Protein AF-A0A1X2GDF9-F1 (afdb_monomer_lite)

Radius of gyration: 19.31 Å; chains: 1; bounding box: 38×51×53 Å

Sequence (135 aa):
MDTLLQEKNLVSAFEKLSPETIRIARLDSMKPFQRLPNTCLELSVEQCQPTIDFPKRPAWSYDITKEQLELQEKRAFDQWKVSLYETYGHSGQLSWFEQNLEVWRQLWRVLEMSDILLLVMDIRKGRKKCYRMIP

Structure (mmCIF, N/CA/C/O backbone):
data_AF-A0A1X2GDF9-F1
#
_entry.id   AF-A0A1X2GDF9-F1
#
loop_
_atom_site.group_PDB
_atom_site.id
_atom_site.type_symbol
_atom_site.label_atom_id
_atom_site.label_alt_id
_atom_site.label_comp_id
_atom_site.label_asym_id
_atom_site.label_entity_id
_atom_site.label_seq_id
_atom_site.pdbx_PDB_ins_code
_atom_site.Cartn_x
_atom_site.Cartn_y
_atom_site.Cartn_z
_atom_site.occupancy
_atom_site.B_iso_or_equiv
_atom_site.auth_seq_id
_atom_site.auth_comp_id
_atom_site.auth_asym_id
_atom_site.auth_atom_id
_atom_site.pdbx_PDB_model_num
ATOM 1 N N . MET A 1 1 ? 5.974 28.255 15.116 1.00 35.16 1 MET A N 1
ATOM 2 C CA . MET A 1 1 ? 4.507 28.162 15.259 1.00 35.16 1 MET A CA 1
ATOM 3 C C . MET A 1 1 ? 3.911 28.264 13.862 1.00 35.16 1 MET A C 1
ATOM 5 O O . MET A 1 1 ? 3.317 29.272 13.545 1.00 35.16 1 MET A O 1
ATOM 9 N N . ASP A 1 2 ? 4.159 27.261 13.018 1.00 36.12 2 ASP A N 1
ATOM 10 C CA . ASP A 1 2 ? 3.585 27.146 11.667 1.00 36.12 2 ASP A CA 1
ATOM 11 C C . ASP A 1 2 ? 3.586 25.659 11.293 1.00 36.12 2 ASP A C 1
ATOM 13 O O . ASP A 1 2 ? 4.343 25.164 10.467 1.00 36.12 2 ASP A O 1
ATOM 17 N N . THR A 1 3 ? 2.771 24.906 12.021 1.00 45.72 3 THR A N 1
ATOM 18 C CA . THR A 1 3 ? 2.263 23.595 11.598 1.00 45.72 3 THR A CA 1
ATOM 19 C C . THR A 1 3 ? 0.765 23.767 11.386 1.00 45.72 3 THR A C 1
ATOM 21 O O . THR A 1 3 ? -0.058 23.119 12.027 1.00 45.72 3 THR A O 1
ATOM 24 N N . LEU A 1 4 ? 0.408 24.751 10.560 1.00 44.38 4 LEU A N 1
ATOM 25 C CA . LEU A 1 4 ? -0.951 24.953 10.090 1.00 44.38 4 LEU A CA 1
ATOM 26 C C . LEU A 1 4 ? -1.229 23.875 9.050 1.00 44.38 4 LEU A C 1
ATOM 28 O O . LEU A 1 4 ? -0.601 23.864 7.998 1.00 44.38 4 LEU A O 1
ATOM 32 N N . LEU A 1 5 ? -2.129 22.960 9.418 1.00 49.50 5 LEU A N 1
ATOM 33 C CA . LEU A 1 5 ? -2.910 22.102 8.532 1.00 49.50 5 LEU A CA 1
ATOM 34 C C . LEU A 1 5 ? -2.106 21.598 7.332 1.00 49.50 5 LEU A C 1
ATOM 36 O O . LEU A 1 5 ? -2.185 22.157 6.242 1.00 49.50 5 LEU A O 1
ATOM 40 N N . GLN A 1 6 ? -1.369 20.502 7.521 1.00 49.88 6 GLN A N 1
ATOM 41 C CA . GLN A 1 6 ? -1.026 19.658 6.385 1.00 49.88 6 GLN A CA 1
ATOM 42 C C . GLN A 1 6 ? -2.362 19.258 5.757 1.00 49.88 6 GLN A C 1
ATOM 44 O O . GLN A 1 6 ? -3.068 18.403 6.294 1.00 49.88 6 GLN A O 1
ATOM 49 N N . GLU A 1 7 ? -2.767 19.987 4.713 1.00 55.34 7 GLU A N 1
ATOM 50 C CA . GLU A 1 7 ? -3.973 19.697 3.960 1.00 55.34 7 GLU A CA 1
ATOM 51 C C . GLU A 1 7 ? -3.932 18.205 3.669 1.00 55.34 7 GLU A C 1
ATOM 53 O O . GLU A 1 7 ? -2.920 17.685 3.181 1.00 55.34 7 GLU A O 1
ATOM 58 N N . LYS A 1 8 ? -5.002 17.505 4.053 1.00 62.16 8 LYS A N 1
ATOM 59 C CA . LYS A 1 8 ? -5.174 16.067 3.838 1.00 62.16 8 LYS A CA 1
ATOM 60 C C . LYS A 1 8 ? -5.421 15.821 2.350 1.00 62.16 8 LYS A C 1
ATOM 62 O O . LYS A 1 8 ? -6.477 15.354 1.938 1.00 62.16 8 LYS A O 1
ATOM 67 N N . ASN A 1 9 ? -4.452 16.218 1.541 1.00 68.19 9 ASN A N 1
ATOM 68 C CA . ASN A 1 9 ? -4.476 16.132 0.105 1.00 68.19 9 ASN A CA 1
ATOM 69 C C . ASN A 1 9 ? -4.234 14.669 -0.250 1.00 68.19 9 ASN A C 1
ATOM 71 O O . ASN A 1 9 ? -3.193 14.087 0.069 1.00 68.19 9 ASN A O 1
ATOM 75 N N . LEU A 1 10 ? -5.229 14.069 -0.903 1.00 79.00 10 LEU A N 1
ATOM 76 C CA . LEU A 1 10 ? -5.191 12.706 -1.433 1.00 79.00 10 LEU A CA 1
ATOM 77 C C . LEU A 1 10 ? -4.342 12.665 -2.709 1.00 79.00 10 LEU A C 1
ATOM 79 O O . LEU A 1 10 ? -4.790 12.254 -3.775 1.00 79.00 10 LEU A O 1
ATOM 83 N N . VAL A 1 11 ? -3.118 13.169 -2.603 1.00 86.50 11 VAL A N 1
ATOM 84 C CA . VAL A 1 11 ? -2.137 13.166 -3.678 1.00 86.50 11 VAL A CA 1
ATOM 85 C C . VAL A 1 11 ? -1.248 11.959 -3.469 1.00 86.50 11 VAL A C 1
ATOM 87 O O . VAL A 1 11 ? -0.658 11.792 -2.397 1.00 86.50 11 VAL A O 1
ATOM 90 N N . SER A 1 12 ? -1.161 11.124 -4.498 1.00 84.75 12 SER A N 1
ATOM 91 C CA . SER A 1 12 ? -0.262 9.984 -4.481 1.00 84.75 12 SER A CA 1
ATOM 92 C C . SER A 1 12 ? 1.196 10.416 -4.424 1.00 84.75 12 SER A C 1
ATOM 94 O O . SER A 1 12 ? 1.636 11.292 -5.174 1.00 84.75 12 SER A O 1
ATOM 96 N N . ALA A 1 13 ? 1.952 9.764 -3.552 1.00 86.81 13 ALA A N 1
ATOM 97 C CA . ALA A 1 13 ? 3.355 10.016 -3.294 1.00 86.81 13 ALA A CA 1
ATOM 98 C C . ALA A 1 13 ? 4.132 8.700 -3.401 1.00 86.81 13 ALA A C 1
ATOM 100 O O . ALA A 1 13 ? 4.123 7.866 -2.501 1.00 86.81 13 ALA A O 1
ATOM 101 N N . PHE A 1 14 ? 4.854 8.534 -4.507 1.00 87.00 14 PHE A N 1
ATOM 102 C CA . PHE A 1 14 ? 5.749 7.399 -4.726 1.00 87.00 14 PHE A CA 1
ATOM 103 C C . PHE A 1 14 ? 7.205 7.854 -4.695 1.00 87.00 14 PHE A C 1
ATOM 105 O O . PHE A 1 14 ? 7.534 8.959 -5.141 1.00 87.00 14 PHE A O 1
ATOM 112 N N . GLU A 1 15 ? 8.093 6.980 -4.224 1.00 85.00 15 GLU A N 1
ATOM 113 C CA . GLU A 1 15 ? 9.531 7.215 -4.320 1.00 85.00 15 GLU A CA 1
ATOM 114 C C . GLU A 1 15 ? 9.947 7.241 -5.797 1.00 85.00 15 GLU A C 1
ATOM 116 O O . GLU A 1 15 ? 9.652 6.321 -6.568 1.00 85.00 15 GLU A O 1
ATOM 121 N N . LYS A 1 16 ? 10.604 8.326 -6.220 1.00 84.69 16 LYS A N 1
ATOM 122 C CA . LYS A 1 16 ? 11.024 8.494 -7.613 1.00 84.69 16 LYS A CA 1
ATOM 123 C C . LYS A 1 16 ? 12.277 7.670 -7.877 1.00 84.69 16 LYS A C 1
ATOM 125 O O . LYS A 1 16 ? 13.287 7.833 -7.201 1.00 84.69 16 LYS A O 1
ATOM 130 N N . LEU A 1 17 ? 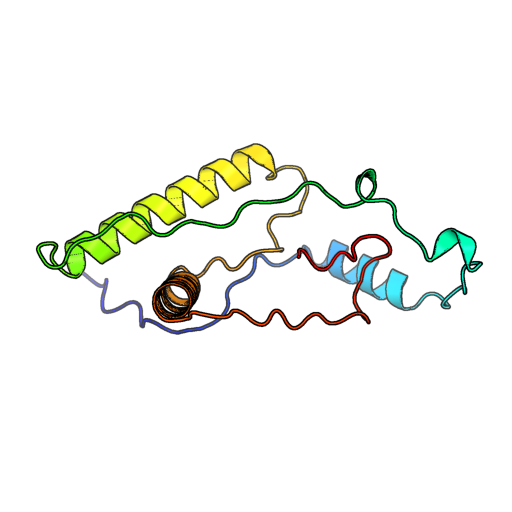12.228 6.844 -8.919 1.00 83.88 17 LEU A N 1
ATOM 131 C CA . LEU A 1 17 ? 13.415 6.164 -9.431 1.00 83.88 17 LEU A CA 1
ATOM 132 C C . LEU A 1 17 ? 14.459 7.180 -9.910 1.00 83.88 17 LEU A C 1
ATOM 134 O O . LEU A 1 17 ? 14.116 8.274 -10.370 1.00 83.88 17 LEU A O 1
ATOM 138 N N . SER A 1 18 ? 15.735 6.789 -9.856 1.00 88.25 18 SER A N 1
ATOM 139 C CA . SER A 1 18 ? 16.817 7.640 -10.350 1.00 88.25 18 SER A CA 1
ATOM 140 C C . SER A 1 18 ? 16.624 7.971 -11.843 1.00 88.25 18 SER A C 1
ATOM 142 O O . SER A 1 18 ? 16.134 7.122 -12.603 1.00 88.25 18 SER A O 1
ATOM 144 N N . PRO A 1 19 ? 17.032 9.170 -12.305 1.00 90.50 19 PRO A N 1
ATOM 145 C CA . PRO A 1 19 ? 16.938 9.540 -13.718 1.00 90.50 19 PRO A CA 1
ATOM 146 C C . PRO A 1 19 ? 17.625 8.531 -14.644 1.00 90.50 19 PRO A C 1
ATOM 148 O O . PRO A 1 19 ? 17.123 8.240 -15.729 1.00 90.50 19 PRO A O 1
ATOM 151 N N . GLU A 1 20 ? 18.734 7.950 -14.187 1.00 90.75 20 GLU A N 1
ATOM 152 C CA . GLU A 1 20 ? 19.487 6.947 -14.932 1.00 90.75 20 GLU A CA 1
ATOM 153 C C . GLU A 1 20 ? 18.711 5.631 -15.067 1.00 90.75 20 GLU A C 1
ATOM 155 O O . GLU A 1 20 ? 18.576 5.101 -16.168 1.00 90.75 20 GLU A O 1
ATOM 160 N N . THR A 1 21 ? 18.091 5.148 -13.985 1.00 87.12 21 THR A N 1
ATOM 161 C CA . THR A 1 21 ? 17.209 3.969 -14.022 1.00 87.12 21 THR A CA 1
ATOM 162 C C . THR A 1 21 ? 16.035 4.178 -14.982 1.00 87.12 21 THR A C 1
ATOM 164 O O . THR A 1 21 ? 15.690 3.279 -15.750 1.00 87.12 21 THR A O 1
ATOM 167 N N . ILE A 1 22 ? 15.432 5.372 -14.973 1.00 86.62 22 ILE A N 1
ATOM 168 C CA . ILE A 1 22 ? 14.332 5.729 -15.880 1.00 86.62 22 ILE A CA 1
ATOM 169 C C . ILE A 1 22 ? 14.815 5.736 -17.334 1.00 86.62 22 ILE A C 1
ATOM 171 O O . ILE A 1 22 ? 14.133 5.206 -18.213 1.00 86.62 22 ILE A O 1
ATOM 175 N N . ARG A 1 23 ? 15.994 6.313 -17.595 1.00 90.88 23 ARG A N 1
ATOM 176 C CA . ARG A 1 23 ? 16.614 6.357 -18.924 1.00 90.88 23 ARG A CA 1
ATOM 177 C C . ARG A 1 23 ? 16.879 4.951 -19.460 1.00 90.88 23 ARG A C 1
ATOM 179 O O . ARG A 1 23 ? 16.481 4.661 -20.586 1.00 90.88 23 ARG A O 1
ATOM 186 N N . ILE A 1 24 ? 17.480 4.078 -18.651 1.00 88.88 24 ILE A N 1
ATOM 187 C CA . ILE 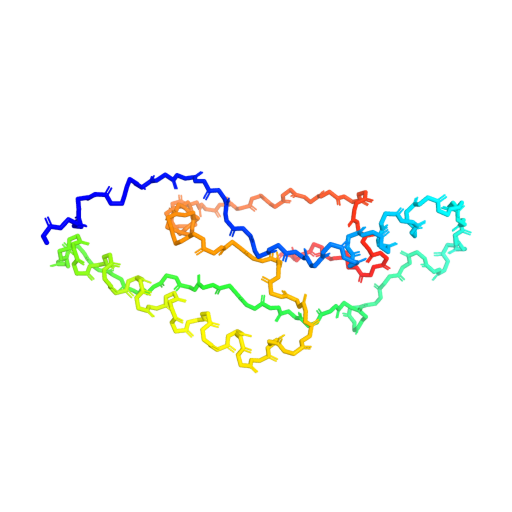A 1 24 ? 17.739 2.673 -18.999 1.00 88.88 24 ILE A CA 1
ATOM 188 C C . ILE A 1 24 ? 16.423 1.953 -19.312 1.00 88.88 24 ILE A C 1
ATOM 190 O O . ILE A 1 24 ? 16.285 1.384 -20.391 1.00 88.88 24 ILE A O 1
ATOM 194 N N . ALA A 1 25 ? 15.420 2.050 -18.432 1.00 85.00 25 ALA A N 1
ATOM 195 C CA . ALA A 1 25 ? 14.123 1.405 -18.640 1.00 85.00 25 ALA A CA 1
ATOM 196 C C . ALA A 1 25 ? 13.409 1.900 -19.910 1.00 85.00 25 ALA A C 1
ATOM 198 O O . ALA A 1 25 ? 12.756 1.116 -20.604 1.00 85.00 25 ALA A O 1
ATOM 199 N N . ARG A 1 26 ? 13.541 3.192 -20.238 1.00 86.88 26 ARG A N 1
ATOM 200 C CA . ARG A 1 26 ? 13.021 3.763 -21.485 1.00 86.88 26 ARG A CA 1
ATOM 201 C C . ARG A 1 26 ? 13.724 3.155 -22.697 1.00 86.88 26 ARG A C 1
ATOM 203 O O . ARG A 1 26 ? 13.037 2.696 -23.600 1.00 86.88 26 ARG A O 1
ATOM 210 N N . LEU A 1 27 ? 15.057 3.112 -22.698 1.00 90.44 27 LEU A N 1
ATOM 211 C CA . LEU A 1 27 ? 15.836 2.513 -23.787 1.00 90.44 27 LEU A CA 1
ATOM 212 C C . LEU A 1 27 ? 15.528 1.022 -23.961 1.00 90.44 27 LEU A C 1
ATOM 214 O O . LEU A 1 27 ? 15.359 0.560 -25.085 1.00 90.44 27 LEU A O 1
ATOM 218 N N . ASP A 1 28 ? 15.387 0.280 -22.863 1.00 85.31 28 ASP A N 1
ATOM 219 C CA . ASP A 1 28 ? 14.996 -1.131 -22.898 1.00 85.31 28 ASP A CA 1
ATOM 220 C C . ASP A 1 28 ? 13.602 -1.330 -23.494 1.00 85.31 28 ASP A C 1
ATOM 222 O O . ASP A 1 28 ? 13.392 -2.265 -24.263 1.00 85.31 28 ASP A O 1
ATOM 226 N N . SER A 1 29 ? 12.668 -0.423 -23.200 1.00 82.25 29 SER A N 1
ATOM 227 C CA . SER A 1 29 ? 11.310 -0.454 -23.758 1.00 82.25 29 SER A CA 1
ATOM 228 C C . SER A 1 29 ? 11.264 -0.121 -25.254 1.00 82.25 29 SER A C 1
ATOM 230 O O . SER A 1 29 ? 10.282 -0.445 -25.914 1.00 82.25 29 SER A O 1
ATOM 232 N N . MET A 1 30 ? 12.303 0.524 -25.796 1.00 86.81 30 MET A N 1
ATOM 233 C CA . MET A 1 30 ? 12.419 0.835 -27.228 1.00 86.81 30 MET A CA 1
ATOM 234 C C . MET A 1 30 ? 13.006 -0.324 -28.045 1.00 86.81 30 MET A C 1
ATOM 236 O O . MET A 1 30 ? 13.018 -0.261 -29.274 1.00 86.81 30 MET A O 1
ATOM 240 N N . LYS A 1 31 ? 13.497 -1.384 -27.393 1.00 84.75 31 LYS A N 1
ATOM 241 C CA . LYS A 1 31 ? 13.997 -2.576 -28.086 1.00 84.75 31 LYS A CA 1
ATOM 242 C C . LYS A 1 31 ? 12.823 -3.338 -28.726 1.00 84.75 31 LYS A C 1
ATOM 244 O O . LYS A 1 31 ? 11.760 -3.427 -28.109 1.00 84.75 31 LYS A O 1
ATOM 249 N N . PRO A 1 32 ? 12.994 -3.919 -29.931 1.00 85.88 32 PRO A N 1
ATOM 250 C CA . PRO A 1 32 ? 11.942 -4.697 -30.578 1.00 85.88 32 PRO A CA 1
ATOM 251 C C . PRO A 1 32 ? 11.408 -5.809 -29.673 1.00 85.88 32 PRO A C 1
ATOM 253 O O . PRO A 1 32 ? 12.175 -6.555 -29.060 1.00 85.88 32 PRO A O 1
ATOM 256 N N . PHE A 1 33 ? 10.083 -5.936 -29.605 1.00 78.75 33 PHE A N 1
ATOM 257 C CA . PHE A 1 33 ? 9.451 -7.005 -28.844 1.00 78.75 33 PHE A CA 1
ATOM 258 C C . PHE A 1 33 ? 9.726 -8.355 -29.510 1.00 78.75 33 PHE A C 1
ATOM 260 O O . PHE A 1 33 ? 9.277 -8.620 -30.625 1.00 78.75 33 PHE A O 1
ATOM 267 N N . GLN A 1 34 ? 10.439 -9.230 -28.806 1.00 79.19 34 GLN A N 1
ATOM 268 C CA . GLN A 1 34 ? 10.652 -10.605 -29.234 1.00 79.19 34 GLN A CA 1
ATOM 269 C C . GLN A 1 34 ? 9.574 -11.499 -28.623 1.00 79.19 34 GLN A C 1
ATOM 271 O O . GLN A 1 34 ? 9.511 -11.669 -27.401 1.00 79.19 34 GLN A O 1
ATOM 276 N N . ARG A 1 35 ? 8.729 -12.089 -29.475 1.00 78.69 35 ARG A N 1
ATOM 277 C CA . ARG A 1 35 ? 7.716 -13.050 -29.033 1.00 78.69 35 ARG A CA 1
ATOM 278 C C . ARG A 1 35 ? 8.404 -14.302 -28.491 1.00 78.69 35 ARG A C 1
ATOM 280 O O . ARG A 1 35 ? 9.185 -14.938 -29.193 1.00 78.69 35 ARG A O 1
ATOM 287 N N . LEU A 1 36 ? 8.101 -14.639 -27.242 1.00 79.06 36 LEU A N 1
ATOM 288 C CA . LEU A 1 36 ? 8.561 -15.872 -26.612 1.00 79.06 36 LEU A CA 1
ATOM 289 C C . LEU A 1 36 ? 7.682 -17.059 -27.050 1.00 79.06 36 LEU A C 1
ATOM 291 O O . LEU A 1 36 ? 6.510 -16.853 -27.383 1.00 79.06 36 LEU A O 1
ATOM 295 N N . PRO A 1 37 ? 8.224 -18.291 -27.060 1.00 82.56 37 PRO A N 1
ATOM 296 C CA . PRO A 1 37 ? 7.425 -19.492 -27.284 1.00 82.56 37 PRO A CA 1
ATOM 297 C C . PRO A 1 37 ? 6.401 -19.676 -26.157 1.00 82.56 37 PRO A C 1
ATOM 299 O O . PRO A 1 37 ? 6.620 -19.220 -25.035 1.00 82.56 37 PRO A O 1
ATOM 302 N N . ASN A 1 38 ? 5.299 -20.374 -26.447 1.00 80.00 38 ASN A N 1
ATOM 303 C CA . ASN A 1 38 ? 4.177 -20.536 -25.510 1.00 80.00 38 ASN A CA 1
ATOM 304 C C . ASN A 1 38 ? 4.597 -21.134 -24.159 1.00 80.00 38 ASN A C 1
ATOM 306 O O . ASN A 1 38 ? 4.104 -20.707 -23.124 1.00 80.00 38 ASN A O 1
ATOM 310 N N . THR A 1 39 ? 5.570 -22.047 -24.160 1.00 79.56 39 THR A N 1
ATOM 311 C CA . THR A 1 39 ? 6.133 -22.664 -22.947 1.00 79.56 39 THR A CA 1
ATOM 312 C C . THR A 1 39 ? 6.779 -21.660 -21.990 1.00 79.56 39 THR A C 1
ATOM 314 O O . THR A 1 39 ? 6.926 -21.944 -20.809 1.00 79.56 39 THR A O 1
ATOM 317 N N . CYS A 1 40 ? 7.180 -20.488 -22.484 1.00 71.75 40 CYS A N 1
ATOM 318 C CA . CYS A 1 40 ? 7.789 -19.420 -21.693 1.00 71.75 40 CYS A CA 1
ATOM 319 C C . CYS A 1 40 ? 6.799 -18.300 -21.335 1.00 71.75 40 CYS A C 1
ATOM 321 O O . CYS A 1 40 ? 7.224 -17.267 -20.815 1.00 71.75 40 CYS A O 1
ATOM 323 N N . LEU A 1 41 ? 5.511 -18.463 -21.657 1.00 71.69 41 LEU A N 1
ATOM 324 C CA . LEU A 1 41 ? 4.446 -17.533 -21.263 1.00 71.69 41 LEU A CA 1
ATOM 325 C C . LEU A 1 41 ? 3.812 -17.915 -19.918 1.00 71.69 41 LEU A C 1
ATOM 327 O O . LEU A 1 41 ? 3.094 -17.106 -19.334 1.00 71.69 41 LEU A O 1
ATOM 331 N N . GLU A 1 42 ? 4.094 -19.122 -19.429 1.00 73.25 42 GLU A N 1
ATOM 332 C CA . GLU A 1 42 ? 3.628 -19.623 -18.141 1.00 73.25 42 GLU A CA 1
ATOM 333 C C . GLU A 1 42 ? 4.645 -19.319 -17.039 1.00 73.25 42 GLU A C 1
ATOM 335 O O . GLU A 1 42 ? 5.861 -19.355 -17.242 1.00 73.25 42 GLU A O 1
ATOM 340 N N . LEU A 1 43 ? 4.134 -19.003 -15.852 1.00 67.44 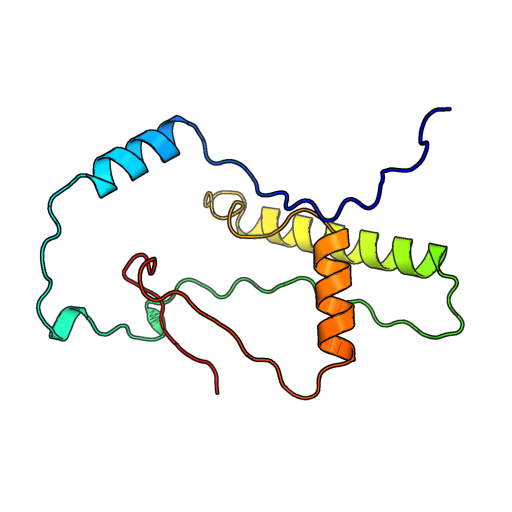43 LEU A N 1
ATOM 341 C CA . LEU A 1 43 ? 4.930 -18.666 -14.681 1.00 67.44 43 LEU A CA 1
ATOM 342 C C . LEU A 1 43 ? 4.530 -19.587 -13.546 1.00 67.44 43 LEU A C 1
ATOM 344 O O . LEU A 1 43 ? 3.351 -19.691 -13.213 1.00 67.44 43 LEU A O 1
ATOM 348 N N . SER A 1 44 ? 5.520 -20.246 -12.955 1.00 69.00 44 SER A N 1
ATOM 349 C CA . SER A 1 44 ? 5.298 -21.018 -11.742 1.00 69.00 44 SER A CA 1
ATOM 350 C C . SER A 1 44 ? 5.260 -20.081 -10.531 1.00 69.00 44 SER A C 1
ATOM 352 O O . SER A 1 44 ? 5.834 -18.988 -10.555 1.00 69.00 44 SER A O 1
ATOM 354 N N . VAL A 1 45 ? 4.562 -20.489 -9.470 1.00 66.69 45 VAL A N 1
ATOM 355 C CA . VAL A 1 45 ? 4.345 -19.656 -8.272 1.00 66.69 45 VAL A CA 1
ATOM 356 C C . VAL A 1 45 ? 5.674 -19.257 -7.628 1.00 66.69 45 VAL A C 1
ATOM 358 O O . VAL A 1 45 ? 5.821 -18.146 -7.132 1.00 66.69 45 VAL A O 1
ATOM 361 N N . GLU 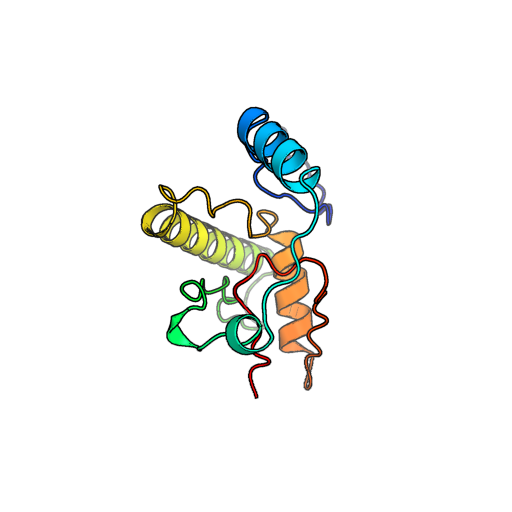A 1 46 ? 6.667 -20.135 -7.710 1.00 67.81 46 GLU A N 1
ATOM 362 C CA . GLU A 1 46 ? 8.003 -19.958 -7.144 1.00 67.81 46 GLU A CA 1
ATOM 363 C C . GLU A 1 46 ? 8.823 -18.897 -7.895 1.00 67.81 46 GLU A C 1
ATOM 365 O O . GLU A 1 46 ? 9.840 -18.424 -7.394 1.00 67.81 46 GLU A O 1
ATOM 370 N N . GLN A 1 47 ? 8.402 -18.521 -9.108 1.00 64.06 47 GLN A N 1
ATOM 371 C CA . GLN A 1 47 ? 9.047 -17.481 -9.910 1.00 64.06 47 GLN A CA 1
ATOM 372 C C . GLN A 1 47 ? 8.471 -16.084 -9.666 1.00 64.06 47 GLN A C 1
ATOM 374 O O . GLN A 1 47 ? 9.044 -15.104 -10.160 1.00 64.06 47 GLN A O 1
ATOM 379 N N . CYS A 1 48 ? 7.362 -15.986 -8.932 1.00 62.94 48 CYS A N 1
ATOM 380 C CA . CYS A 1 48 ? 6.817 -14.714 -8.491 1.00 62.94 48 CYS A CA 1
ATOM 381 C C . CYS A 1 48 ? 7.723 -14.122 -7.402 1.00 62.94 48 CYS A C 1
ATOM 383 O O . CYS A 1 48 ? 8.210 -14.830 -6.523 1.00 62.94 48 CYS A O 1
ATOM 385 N N . GLN A 1 49 ? 7.970 -12.812 -7.477 1.00 60.47 49 GLN A N 1
ATOM 386 C CA . GLN A 1 49 ? 8.743 -12.092 -6.460 1.00 60.47 49 GLN A CA 1
ATOM 387 C C . GLN A 1 49 ? 8.146 -12.280 -5.056 1.00 60.47 49 GLN A C 1
ATOM 389 O O . GLN A 1 49 ? 6.937 -12.500 -4.945 1.00 60.47 49 GLN A O 1
ATOM 394 N N . PRO A 1 50 ? 8.975 -12.181 -3.996 1.00 63.62 50 PRO A N 1
ATOM 395 C CA . PRO A 1 50 ? 8.502 -12.339 -2.629 1.00 63.62 50 PRO A CA 1
ATOM 396 C C . PRO A 1 50 ? 7.343 -11.386 -2.347 1.00 63.62 50 PRO A C 1
ATOM 398 O O . PRO A 1 50 ? 7.358 -10.219 -2.743 1.00 63.62 50 PRO A O 1
ATOM 401 N N . THR A 1 51 ? 6.330 -11.911 -1.671 1.00 65.94 51 THR A N 1
ATOM 402 C CA . THR A 1 51 ? 5.141 -11.166 -1.279 1.00 65.94 51 THR A CA 1
ATOM 403 C C . THR A 1 51 ? 5.539 -10.095 -0.267 1.00 65.94 51 THR A C 1
ATOM 405 O O . THR A 1 51 ? 5.947 -10.407 0.851 1.00 65.94 51 THR A O 1
ATOM 408 N N . ILE A 1 52 ? 5.432 -8.828 -0.659 1.00 75.06 52 ILE A N 1
ATOM 409 C CA . ILE A 1 52 ? 5.555 -7.695 0.260 1.00 75.06 52 ILE A CA 1
ATOM 410 C C . ILE A 1 52 ? 4.190 -7.502 0.930 1.00 75.06 52 ILE A C 1
ATOM 412 O O . ILE A 1 52 ? 3.188 -7.339 0.233 1.00 75.06 52 ILE A O 1
ATOM 416 N N . ASP A 1 53 ? 4.142 -7.545 2.263 1.00 81.56 53 ASP A N 1
ATOM 417 C CA . ASP A 1 53 ? 2.908 -7.275 3.017 1.00 81.56 53 ASP A CA 1
ATOM 418 C C . ASP A 1 53 ? 2.604 -5.764 3.049 1.00 81.56 53 ASP A C 1
ATOM 420 O O . ASP A 1 53 ? 3.498 -4.923 2.908 1.00 81.56 53 ASP A O 1
ATOM 424 N N . PHE A 1 54 ? 1.340 -5.408 3.259 1.00 88.06 54 PHE A N 1
ATOM 425 C CA . PHE A 1 54 ? 0.859 -4.024 3.301 1.00 88.06 54 PHE A CA 1
ATOM 426 C C . PHE A 1 54 ? 0.527 -3.596 4.746 1.00 88.06 54 PHE A C 1
ATOM 428 O O . PHE A 1 54 ? 0.328 -4.450 5.615 1.00 88.06 54 PHE A O 1
ATOM 435 N N . PRO A 1 55 ? 0.475 -2.285 5.060 1.00 92.50 55 PRO A N 1
ATOM 436 C CA . PRO A 1 55 ? 0.241 -1.834 6.423 1.00 92.50 55 PRO A CA 1
ATOM 437 C C . PRO A 1 55 ? -1.195 -2.166 6.841 1.00 92.50 55 PRO A C 1
ATOM 439 O O . PRO A 1 55 ? -2.168 -1.762 6.198 1.00 92.50 55 PRO A O 1
ATOM 442 N N . LYS A 1 56 ? -1.332 -2.900 7.946 1.00 91.75 56 LYS A N 1
ATOM 443 C CA . LYS A 1 56 ? -2.629 -3.269 8.524 1.00 91.75 56 LYS A CA 1
ATOM 444 C C . LYS A 1 56 ? -3.104 -2.161 9.450 1.00 91.75 56 LYS A C 1
ATOM 446 O O . LYS A 1 56 ? -2.309 -1.606 10.213 1.00 91.75 56 LYS A O 1
ATOM 451 N N . ARG A 1 57 ? -4.400 -1.848 9.394 1.00 93.69 57 ARG A N 1
ATOM 452 C CA . ARG A 1 57 ? -4.981 -0.872 10.313 1.00 93.69 57 ARG A CA 1
ATOM 453 C C . ARG A 1 57 ? -4.894 -1.425 11.741 1.00 93.69 57 ARG A C 1
ATOM 455 O O . ARG A 1 57 ? -5.286 -2.574 11.956 1.00 93.69 57 ARG A O 1
ATOM 462 N N . PRO A 1 58 ? -4.392 -0.654 12.718 1.00 93.25 58 PRO A N 1
ATOM 463 C CA . PRO A 1 58 ? -4.457 -1.069 14.110 1.00 93.25 58 PRO A CA 1
ATOM 464 C C . PRO A 1 58 ? -5.915 -1.141 14.588 1.00 93.25 58 PRO A C 1
ATOM 466 O O . PRO A 1 58 ? -6.773 -0.402 14.104 1.00 93.25 58 PRO A O 1
ATOM 469 N N . ALA A 1 59 ? -6.185 -2.019 15.558 1.00 90.94 59 ALA A N 1
ATOM 470 C CA . ALA A 1 59 ? -7.50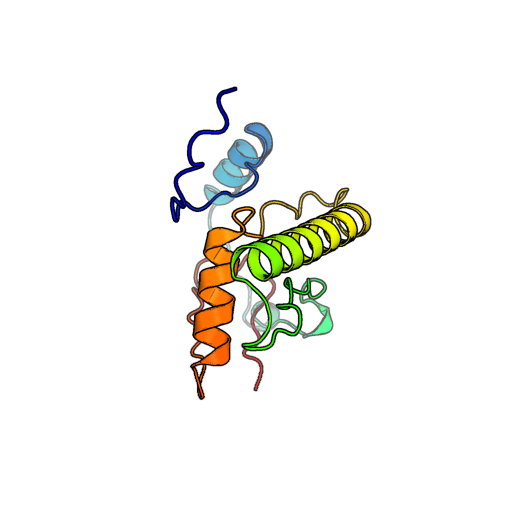1 -2.111 16.180 1.00 90.94 59 ALA A CA 1
ATOM 471 C C . ALA A 1 59 ? -7.890 -0.772 16.827 1.00 90.94 59 ALA A C 1
ATOM 473 O O . ALA A 1 59 ? -7.057 -0.118 17.466 1.00 90.94 59 ALA A O 1
ATOM 474 N N . TRP A 1 60 ? -9.156 -0.390 16.671 1.00 92.75 60 TRP A N 1
ATOM 475 C CA . TRP A 1 60 ? -9.717 0.838 17.220 1.00 92.75 60 TRP A CA 1
ATOM 476 C C . TRP A 1 60 ? -11.123 0.593 17.779 1.00 92.75 60 TRP A C 1
ATOM 478 O O . TRP A 1 60 ? -11.791 -0.364 17.387 1.00 92.75 60 TRP A O 1
ATOM 488 N N . SER A 1 61 ? -11.559 1.444 18.708 1.00 91.44 61 SER A N 1
ATOM 489 C CA . SER A 1 61 ? -12.920 1.441 19.255 1.00 91.44 61 SER A CA 1
ATOM 490 C C . SER A 1 61 ? -13.517 2.847 19.220 1.00 91.44 61 SER A C 1
ATOM 492 O O . SER A 1 61 ? -12.791 3.839 19.116 1.00 91.44 61 SER A O 1
ATOM 494 N N . TYR A 1 62 ? -14.845 2.934 19.329 1.00 91.69 62 TYR A N 1
ATOM 495 C CA . TYR A 1 62 ? -15.571 4.209 19.386 1.00 91.69 62 TYR A CA 1
ATOM 496 C C . TYR A 1 62 ? -15.217 5.068 20.613 1.00 91.69 62 TYR A C 1
ATOM 498 O O . TYR A 1 62 ? -15.520 6.258 20.620 1.00 91.69 62 TYR A O 1
ATOM 506 N N . ASP A 1 63 ? -14.560 4.491 21.621 1.00 94.81 63 ASP A N 1
ATOM 507 C CA . ASP A 1 63 ? -14.130 5.197 22.835 1.00 94.81 63 ASP A CA 1
ATOM 508 C C . ASP A 1 63 ? -12.856 6.031 22.621 1.00 94.81 63 ASP A C 1
ATOM 510 O O . ASP A 1 63 ? -12.510 6.876 23.446 1.00 94.81 63 ASP A O 1
ATOM 514 N N . ILE A 1 64 ? -12.131 5.783 21.526 1.00 93.88 64 ILE A N 1
ATOM 515 C CA . ILE A 1 64 ? -10.863 6.445 21.215 1.00 93.88 64 ILE A CA 1
ATOM 516 C C . ILE A 1 64 ? -11.151 7.781 20.531 1.00 93.88 64 ILE A C 1
ATOM 518 O O . ILE A 1 64 ? -11.946 7.853 19.590 1.00 93.88 64 ILE A O 1
ATOM 522 N N . THR A 1 65 ? -10.473 8.856 20.950 1.00 96.12 65 THR A N 1
ATOM 523 C CA . THR A 1 65 ? -10.640 10.141 20.260 1.00 96.12 65 THR A CA 1
ATOM 524 C C . THR A 1 65 ? -10.049 10.084 18.855 1.00 96.12 65 THR A C 1
ATOM 526 O O . THR A 1 65 ? -9.104 9.344 18.570 1.00 96.12 65 THR A O 1
ATOM 529 N N . LYS A 1 66 ? -10.569 10.922 17.958 1.00 92.00 66 LYS A N 1
ATOM 530 C CA . LYS A 1 66 ? -10.083 11.010 16.578 1.00 92.00 66 LYS A CA 1
ATOM 531 C C . LYS A 1 66 ? -8.573 11.250 16.516 1.00 92.00 66 LYS A C 1
ATOM 533 O O . LYS A 1 66 ? -7.880 10.610 15.734 1.00 92.00 66 LYS A O 1
ATOM 538 N N . GLU A 1 67 ? -8.057 12.148 17.346 1.00 94.00 67 GLU A N 1
ATOM 539 C CA . GLU A 1 67 ? -6.643 12.524 17.375 1.00 94.00 67 GLU A CA 1
ATOM 540 C C . GLU A 1 67 ? -5.768 11.364 17.861 1.00 94.00 67 GLU A C 1
ATOM 542 O O . GLU A 1 67 ? -4.688 11.126 17.318 1.00 94.00 67 GLU A O 1
ATOM 547 N N . GLN A 1 68 ? -6.243 10.618 18.863 1.00 94.44 68 GLN A N 1
ATOM 548 C CA . GLN A 1 68 ? -5.561 9.431 19.373 1.00 94.44 68 GLN A CA 1
ATOM 549 C C . GLN A 1 68 ? -5.505 8.329 18.314 1.00 94.44 68 GLN A C 1
ATOM 551 O O . GLN A 1 68 ? -4.438 7.752 18.092 1.00 94.44 68 GLN A O 1
ATOM 556 N N . LEU A 1 69 ? -6.619 8.090 17.617 1.00 94.38 69 LEU A N 1
ATOM 557 C CA . LEU A 1 69 ? -6.687 7.124 16.526 1.00 94.38 69 LEU A CA 1
ATOM 558 C C . LEU A 1 69 ? -5.757 7.518 15.372 1.00 94.38 69 LEU A C 1
ATOM 560 O O . LEU A 1 69 ? -4.945 6.708 14.928 1.00 94.38 69 LEU A O 1
ATOM 564 N N . GLU A 1 70 ? -5.808 8.777 14.929 1.00 94.12 70 GLU A N 1
ATOM 565 C CA . GLU A 1 70 ? -4.940 9.281 13.860 1.00 94.12 70 GLU A CA 1
ATOM 566 C C . GLU A 1 70 ? -3.452 9.137 14.227 1.00 94.12 70 GLU A C 1
ATOM 568 O O . GLU A 1 70 ? -2.630 8.787 13.372 1.00 94.12 70 GLU A O 1
ATOM 573 N N . LEU A 1 71 ? -3.095 9.356 15.495 1.00 95.12 71 LEU A N 1
ATOM 574 C CA . LEU A 1 71 ? -1.734 9.174 15.995 1.00 95.12 71 LEU A CA 1
ATOM 575 C C . LEU A 1 71 ? -1.316 7.698 16.035 1.00 95.12 71 LEU A C 1
ATOM 577 O O . LEU A 1 71 ? -0.184 7.376 15.668 1.00 95.12 71 LEU A O 1
ATOM 581 N N . GLN A 1 72 ? -2.203 6.802 16.468 1.00 95.06 72 GLN A N 1
ATOM 582 C CA . GLN A 1 72 ? -1.949 5.362 16.510 1.00 95.06 72 GLN A CA 1
ATOM 583 C C . GLN A 1 72 ? -1.750 4.789 15.101 1.00 95.06 72 GLN A C 1
ATOM 585 O O . GLN A 1 72 ? -0.775 4.079 14.860 1.00 95.06 72 GLN A O 1
ATOM 590 N N . GLU A 1 73 ? -2.617 5.161 14.158 1.00 95.31 73 GLU A N 1
ATOM 591 C CA . GLU A 1 73 ? -2.500 4.812 12.739 1.00 95.31 73 GLU A CA 1
ATOM 592 C C . GLU A 1 73 ? -1.175 5.296 12.144 1.00 95.31 73 GLU A C 1
ATOM 594 O O . GLU A 1 73 ? -0.488 4.539 11.457 1.00 95.31 73 GLU A O 1
ATOM 599 N N . LYS A 1 74 ? -0.780 6.539 12.452 1.00 95.50 74 LYS A N 1
ATOM 600 C CA . LYS A 1 74 ? 0.497 7.096 11.998 1.00 95.50 74 LYS A CA 1
ATOM 601 C C . LYS A 1 74 ? 1.683 6.289 12.518 1.00 95.50 74 LYS A C 1
ATOM 603 O O . LYS A 1 74 ? 2.551 5.920 11.735 1.00 95.50 74 LYS A O 1
ATOM 608 N N . ARG A 1 75 ? 1.703 5.971 13.816 1.00 95.50 75 ARG A N 1
ATOM 609 C CA . ARG A 1 75 ? 2.772 5.162 14.425 1.00 95.50 75 ARG A CA 1
ATOM 610 C C . ARG A 1 75 ? 2.868 3.775 13.794 1.00 95.50 75 ARG A C 1
ATOM 612 O O . ARG A 1 75 ? 3.971 3.346 13.474 1.00 95.50 75 ARG A O 1
ATOM 619 N N . ALA A 1 76 ? 1.735 3.101 13.596 1.00 94.94 76 ALA A N 1
ATOM 620 C CA . ALA A 1 76 ? 1.697 1.778 12.975 1.00 94.94 76 ALA A CA 1
ATOM 621 C C . ALA A 1 76 ? 2.230 1.812 11.532 1.00 94.94 76 ALA A C 1
ATOM 623 O O . ALA A 1 76 ? 3.042 0.972 11.146 1.00 94.94 76 ALA A O 1
ATOM 624 N N . PHE A 1 77 ? 1.829 2.818 10.753 1.00 94.94 77 PHE A N 1
ATOM 625 C CA . PHE A 1 77 ? 2.315 3.002 9.388 1.00 94.94 77 PHE A CA 1
ATOM 626 C C . PHE A 1 77 ? 3.815 3.314 9.328 1.00 94.94 77 PHE A C 1
ATOM 628 O O . PHE A 1 77 ? 4.532 2.748 8.504 1.00 94.94 77 PHE A O 1
ATOM 635 N N . ASP A 1 78 ? 4.311 4.183 10.210 1.00 93.75 78 ASP A N 1
ATOM 636 C CA . ASP A 1 78 ? 5.735 4.514 10.273 1.00 93.75 78 ASP A CA 1
ATOM 637 C C . ASP A 1 78 ? 6.582 3.294 10.670 1.00 93.75 78 ASP A C 1
ATOM 639 O O . ASP A 1 78 ? 7.615 3.047 10.049 1.00 93.75 78 ASP A O 1
ATOM 643 N N . GLN A 1 79 ? 6.122 2.481 11.626 1.00 93.94 79 GLN A N 1
ATOM 644 C CA . GLN A 1 79 ? 6.779 1.221 11.994 1.00 93.94 79 GLN A CA 1
ATOM 645 C C . GLN A 1 79 ? 6.810 0.220 10.834 1.00 93.94 79 GLN A C 1
ATOM 647 O O . GLN A 1 79 ? 7.852 -0.381 10.572 1.00 93.94 79 GLN A O 1
ATOM 652 N N . TRP A 1 80 ? 5.697 0.070 10.109 1.00 92.06 80 TRP A N 1
ATOM 653 C CA . TRP A 1 80 ? 5.645 -0.782 8.920 1.00 92.06 80 TRP A CA 1
ATOM 654 C C . TRP A 1 80 ? 6.647 -0.326 7.855 1.00 92.06 80 TRP A C 1
ATOM 656 O O . TRP A 1 80 ? 7.398 -1.150 7.338 1.00 92.06 80 TRP A O 1
ATOM 666 N N . LYS A 1 81 ? 6.730 0.984 7.580 1.00 90.50 81 LYS A N 1
ATOM 667 C CA . LYS A 1 81 ? 7.739 1.523 6.658 1.00 90.50 81 LYS A CA 1
ATOM 668 C C . LYS A 1 81 ? 9.146 1.166 7.115 1.00 90.50 81 LYS A C 1
ATOM 670 O O . LYS A 1 81 ? 9.909 0.664 6.303 1.00 90.50 81 LYS A O 1
ATOM 675 N N . VAL A 1 82 ? 9.498 1.395 8.382 1.00 90.75 82 VAL A N 1
ATOM 676 C CA . VAL A 1 82 ? 10.844 1.071 8.893 1.00 90.75 82 VAL A CA 1
ATOM 677 C C . VAL A 1 82 ? 11.180 -0.399 8.640 1.00 90.75 82 VAL A C 1
ATOM 679 O O . VAL A 1 82 ? 12.195 -0.680 8.010 1.00 90.75 82 VAL A O 1
ATOM 682 N N . SER A 1 83 ? 10.284 -1.318 9.009 1.00 89.62 83 SER A N 1
ATOM 683 C CA . SER A 1 83 ? 10.466 -2.754 8.755 1.00 89.62 83 SER A CA 1
ATOM 684 C C . SER A 1 83 ? 10.634 -3.071 7.262 1.00 89.62 83 SER A C 1
ATOM 686 O O . SER A 1 83 ? 11.468 -3.895 6.875 1.00 89.62 83 SER A O 1
ATOM 688 N N . LEU A 1 84 ? 9.881 -2.385 6.403 1.00 87.88 84 LEU A N 1
ATOM 689 C CA . LEU A 1 84 ? 9.969 -2.541 4.958 1.00 87.88 84 LEU A CA 1
ATOM 690 C C . LEU A 1 84 ? 11.308 -2.034 4.399 1.00 87.88 84 LEU A C 1
ATOM 692 O O . LEU A 1 84 ? 11.921 -2.713 3.576 1.00 87.88 84 LEU A O 1
ATOM 696 N N . TYR A 1 85 ? 11.785 -0.874 4.856 1.00 86.75 85 TYR A N 1
ATOM 697 C CA . TYR A 1 85 ? 13.084 -0.314 4.474 1.00 86.75 85 TYR A CA 1
ATOM 698 C C . TYR A 1 85 ? 14.247 -1.176 4.987 1.00 86.75 85 TYR A C 1
ATOM 700 O O . TYR A 1 85 ? 15.223 -1.355 4.265 1.00 86.75 85 TYR A O 1
ATOM 708 N N . GLU A 1 86 ? 14.144 -1.768 6.174 1.00 87.88 86 GLU A N 1
ATOM 709 C CA . GLU A 1 86 ? 15.144 -2.716 6.684 1.00 87.88 86 GLU A CA 1
ATOM 710 C C . GLU A 1 86 ? 15.193 -3.999 5.845 1.00 87.88 86 GLU A C 1
ATOM 712 O O . GLU A 1 86 ? 16.271 -4.492 5.519 1.00 87.88 86 GLU A O 1
ATOM 717 N N . THR A 1 87 ? 14.030 -4.514 5.440 1.00 84.31 87 THR A N 1
ATOM 718 C CA . THR A 1 87 ? 13.940 -5.781 4.697 1.00 84.31 87 THR A CA 1
ATOM 719 C C . THR A 1 87 ? 14.312 -5.617 3.219 1.00 84.31 87 THR A C 1
ATOM 721 O O . THR A 1 87 ? 14.990 -6.468 2.645 1.00 84.31 87 THR A O 1
ATOM 724 N N . TYR A 1 88 ? 13.882 -4.522 2.584 1.00 81.25 88 TYR A N 1
ATOM 725 C CA . TYR A 1 88 ? 13.955 -4.335 1.128 1.00 81.25 88 TYR A CA 1
ATOM 726 C C . TYR A 1 88 ? 14.774 -3.116 0.689 1.00 81.25 88 TYR A C 1
ATOM 728 O O . TYR A 1 88 ? 14.939 -2.907 -0.517 1.00 81.25 88 TYR A O 1
ATOM 736 N N . GLY A 1 89 ? 15.321 -2.319 1.609 1.00 72.81 89 GLY A N 1
ATOM 737 C CA . GLY A 1 89 ? 15.933 -1.021 1.303 1.00 72.81 89 GLY A CA 1
ATOM 738 C C . GLY A 1 89 ? 17.104 -1.063 0.326 1.00 72.81 89 GLY A C 1
ATOM 739 O O . GLY A 1 89 ? 17.291 -0.144 -0.467 1.00 72.81 89 GLY A O 1
ATOM 740 N N . HIS A 1 90 ? 17.841 -2.171 0.294 1.00 65.81 90 HIS A N 1
ATOM 741 C CA . HIS A 1 90 ? 18.963 -2.362 -0.627 1.00 65.81 90 HIS A CA 1
ATOM 742 C C . HIS A 1 90 ? 18.545 -2.814 -2.038 1.00 65.81 90 HIS A C 1
ATOM 744 O O . HIS A 1 90 ? 19.364 -2.806 -2.953 1.00 65.81 90 HIS A O 1
ATOM 750 N N . SER A 1 91 ? 17.284 -3.210 -2.239 1.00 62.28 91 SER A N 1
ATOM 751 C CA . SER A 1 91 ? 16.821 -3.864 -3.474 1.00 62.28 91 SER A CA 1
ATOM 752 C C . SER A 1 91 ? 16.244 -2.910 -4.532 1.00 62.28 91 SER A C 1
ATOM 754 O O . SER A 1 91 ? 15.879 -3.348 -5.624 1.00 62.28 91 SER A O 1
ATOM 756 N N . GLY A 1 92 ? 16.132 -1.608 -4.230 1.00 61.12 92 GLY A N 1
ATOM 757 C CA . GLY A 1 92 ? 15.520 -0.618 -5.131 1.00 61.12 92 GLY A CA 1
ATOM 758 C C . GLY A 1 92 ? 14.009 -0.814 -5.346 1.00 61.12 92 GLY A C 1
ATOM 759 O O . GLY A 1 92 ? 13.431 -0.236 -6.265 1.00 61.12 92 GLY A O 1
ATOM 760 N N . GLN A 1 93 ? 13.364 -1.634 -4.510 1.00 63.25 93 GLN A N 1
ATOM 761 C CA . GLN A 1 93 ? 11.941 -1.985 -4.581 1.00 63.25 93 GLN A CA 1
ATOM 762 C C . GLN A 1 93 ? 11.029 -1.016 -3.803 1.00 63.25 93 GLN A C 1
ATOM 764 O O . GLN A 1 93 ? 9.829 -1.218 -3.687 1.00 63.25 93 GLN A O 1
ATOM 769 N N . LEU A 1 94 ? 11.553 0.082 -3.275 1.00 68.44 94 LEU A N 1
ATOM 770 C CA . LEU A 1 94 ? 10.777 0.967 -2.399 1.00 68.44 94 LEU A CA 1
ATOM 771 C C . LEU A 1 94 ? 9.816 1.895 -3.166 1.00 68.44 94 LEU A C 1
ATOM 773 O O . LEU A 1 94 ? 8.887 2.452 -2.591 1.00 68.44 94 LEU A O 1
ATOM 777 N N . SER A 1 95 ? 9.970 1.989 -4.492 1.00 68.56 95 SER A N 1
ATOM 778 C CA . SER A 1 95 ? 9.068 2.739 -5.382 1.00 68.56 95 SER A CA 1
ATOM 779 C C . SER A 1 95 ? 7.691 2.076 -5.570 1.00 68.56 95 SER A C 1
ATOM 781 O O . SER A 1 95 ? 6.783 2.697 -6.118 1.00 68.56 95 SER A O 1
ATOM 783 N N . TRP A 1 96 ? 7.502 0.821 -5.139 1.00 75.56 96 TRP A N 1
ATOM 784 C CA . TRP A 1 96 ? 6.280 0.059 -5.436 1.00 75.56 96 TRP A CA 1
ATOM 785 C C . TRP A 1 96 ? 5.052 0.435 -4.598 1.00 75.56 96 TRP A C 1
ATOM 787 O O . TRP A 1 96 ? 3.953 0.016 -4.955 1.00 75.56 96 TRP A O 1
ATOM 797 N N . PHE A 1 97 ? 5.200 1.193 -3.509 1.00 84.69 97 PHE A N 1
ATOM 798 C CA . PHE A 1 97 ? 4.099 1.473 -2.585 1.00 84.69 97 PHE A CA 1
ATOM 799 C C . PHE A 1 97 ? 3.872 2.970 -2.349 1.00 84.69 97 PHE A C 1
ATOM 801 O O . PHE A 1 97 ? 4.760 3.803 -2.525 1.00 84.69 97 PHE A O 1
ATOM 808 N N . GLU A 1 98 ? 2.645 3.290 -1.948 1.00 90.31 98 GLU A N 1
ATOM 809 C CA . GLU A 1 98 ? 2.188 4.641 -1.634 1.00 90.31 98 GLU A CA 1
ATOM 810 C C . GLU A 1 98 ? 2.754 5.113 -0.283 1.00 90.31 98 GLU A C 1
ATOM 812 O O . GLU A 1 98 ? 2.599 4.437 0.734 1.00 90.31 98 GLU A O 1
ATOM 817 N N . GLN A 1 99 ? 3.398 6.280 -0.252 1.00 89.38 99 GLN A N 1
ATOM 818 C CA . GLN A 1 99 ? 4.002 6.854 0.958 1.00 89.38 99 GLN A CA 1
ATOM 819 C C . GLN A 1 99 ? 3.016 7.718 1.753 1.00 89.38 99 GLN A C 1
ATOM 821 O O . GLN A 1 99 ? 3.262 8.026 2.924 1.00 89.38 99 GLN A O 1
ATOM 826 N N . ASN A 1 100 ? 1.910 8.134 1.133 1.00 91.31 100 ASN A N 1
ATOM 827 C CA . ASN A 1 100 ? 0.909 8.972 1.771 1.00 91.31 100 ASN A CA 1
ATOM 828 C C . ASN A 1 100 ? -0.038 8.147 2.658 1.00 91.31 100 ASN A C 1
ATOM 830 O O . ASN A 1 100 ? -0.877 7.384 2.175 1.00 91.31 100 ASN A O 1
ATOM 834 N N . LEU A 1 101 ? 0.043 8.364 3.974 1.00 93.12 101 LEU A N 1
ATOM 835 C CA . LEU A 1 101 ? -0.835 7.726 4.959 1.00 93.12 101 LEU A CA 1
ATOM 836 C C . LEU A 1 101 ? -2.323 8.017 4.712 1.00 93.12 101 LEU A C 1
ATOM 838 O O . LEU A 1 101 ? -3.160 7.164 4.992 1.00 93.12 101 LEU A O 1
ATOM 842 N N . GLU A 1 102 ? -2.683 9.189 4.183 1.00 92.56 102 GLU A N 1
ATOM 843 C CA . GLU A 1 102 ? -4.093 9.510 3.935 1.00 92.56 102 GLU A CA 1
ATOM 844 C C . GLU A 1 102 ? -4.716 8.581 2.890 1.00 92.56 102 GLU A C 1
ATOM 846 O O . GLU A 1 102 ? -5.882 8.213 3.021 1.00 92.56 102 GLU A O 1
ATOM 851 N N . VAL A 1 103 ? -3.935 8.136 1.900 1.00 92.19 103 VAL A N 1
ATOM 852 C CA . VAL A 1 103 ? -4.389 7.160 0.901 1.00 92.19 103 VAL A CA 1
ATOM 853 C C . VAL A 1 103 ? -4.618 5.796 1.558 1.00 92.19 103 VAL A C 1
ATOM 855 O O . VAL A 1 103 ? -5.666 5.184 1.349 1.00 92.19 103 VAL A O 1
ATOM 858 N N . TRP A 1 104 ? -3.705 5.357 2.431 1.00 93.44 104 TRP A N 1
ATOM 859 C CA . TRP A 1 104 ? -3.880 4.125 3.211 1.00 93.44 104 TRP A CA 1
ATOM 860 C C . TRP A 1 104 ? -5.091 4.182 4.142 1.00 93.44 104 TRP A C 1
ATOM 862 O O . TRP A 1 104 ? -5.829 3.205 4.238 1.00 93.44 104 TRP A O 1
ATOM 872 N N . ARG A 1 105 ? -5.370 5.335 4.760 1.00 94.06 105 ARG A N 1
ATOM 873 C CA . ARG A 1 105 ? -6.594 5.532 5.552 1.00 94.06 105 ARG A CA 1
ATOM 874 C C . ARG A 1 105 ? -7.859 5.371 4.718 1.00 94.06 105 ARG A C 1
ATOM 876 O O . ARG A 1 105 ? -8.842 4.844 5.232 1.00 94.06 105 ARG A O 1
ATOM 883 N N . GLN A 1 106 ? -7.863 5.813 3.457 1.00 93.00 106 GLN A N 1
ATOM 884 C CA . GLN A 1 106 ? -9.005 5.559 2.573 1.00 93.00 106 GLN A CA 1
ATOM 885 C C . GLN A 1 106 ? -9.150 4.073 2.271 1.00 93.00 106 GLN A C 1
ATOM 887 O O . GLN A 1 106 ? -10.251 3.542 2.396 1.00 93.00 106 GLN A O 1
ATOM 892 N N . LEU A 1 107 ? -8.046 3.390 1.953 1.00 92.75 107 LEU A N 1
ATOM 893 C CA . LEU A 1 107 ? -8.074 1.949 1.726 1.00 92.75 107 LEU A CA 1
ATOM 894 C C . LEU A 1 107 ? -8.623 1.207 2.949 1.00 92.75 107 LEU A C 1
ATOM 896 O O . LEU A 1 107 ? -9.524 0.393 2.800 1.00 92.75 107 LEU A O 1
ATOM 900 N N . TRP A 1 108 ? -8.146 1.512 4.156 1.00 94.62 108 TRP A N 1
ATOM 901 C CA . TRP A 1 108 ? -8.623 0.858 5.375 1.00 94.62 108 TRP A CA 1
ATOM 902 C C . TRP A 1 108 ? -10.122 1.043 5.615 1.00 94.62 108 TRP A C 1
ATOM 904 O O . TRP A 1 108 ? -10.798 0.077 5.951 1.00 94.62 108 TRP A O 1
ATOM 914 N N . ARG A 1 109 ? -10.665 2.246 5.389 1.00 92.69 109 ARG A N 1
ATOM 915 C CA . ARG A 1 109 ? -12.113 2.491 5.508 1.00 92.69 109 ARG A CA 1
ATOM 916 C C . ARG A 1 109 ? -12.912 1.683 4.489 1.00 92.69 109 ARG A C 1
ATOM 918 O O . ARG A 1 109 ? -13.937 1.110 4.838 1.00 92.69 109 ARG A O 1
ATOM 925 N N . VAL A 1 110 ? -12.435 1.617 3.244 1.00 92.94 110 VAL A N 1
ATOM 926 C CA . VAL A 1 110 ? -13.076 0.813 2.193 1.00 92.94 110 VAL A CA 1
ATOM 927 C C . VAL A 1 110 ? -13.032 -0.669 2.553 1.00 92.94 110 VAL A C 1
ATOM 929 O O . VAL A 1 110 ? -14.051 -1.340 2.436 1.00 92.94 110 VAL A O 1
ATOM 932 N N . LEU A 1 111 ? -11.889 -1.167 3.030 1.00 92.94 111 LEU A N 1
ATOM 933 C CA . LEU A 1 111 ? -11.728 -2.561 3.445 1.00 92.94 111 LEU A CA 1
ATOM 934 C C . LEU A 1 111 ? -12.666 -2.936 4.598 1.00 92.94 111 LEU A C 1
ATOM 936 O O . LEU A 1 111 ? -13.230 -4.020 4.578 1.00 92.94 111 LEU A O 1
ATOM 940 N N . GLU A 1 112 ? -12.853 -2.053 5.579 1.00 91.31 112 GLU A N 1
ATOM 941 C CA . GLU A 1 112 ? -13.757 -2.305 6.710 1.00 91.31 112 GLU A CA 1
ATOM 942 C C . GLU A 1 112 ? -15.236 -2.321 6.313 1.00 91.31 112 GLU A C 1
ATOM 944 O O . GLU A 1 112 ? -16.028 -3.021 6.936 1.00 91.31 112 GLU A O 1
ATOM 949 N N . MET A 1 113 ? -15.618 -1.542 5.300 1.00 91.19 113 MET A N 1
ATOM 950 C CA . MET A 1 113 ? -17.013 -1.413 4.868 1.00 91.19 113 MET A CA 1
ATOM 951 C C . MET A 1 113 ? -17.427 -2.406 3.777 1.00 91.19 113 MET A C 1
ATOM 953 O O . MET A 1 113 ? -18.614 -2.491 3.470 1.00 91.19 113 MET A O 1
ATOM 957 N N . SER A 1 114 ? -16.477 -3.092 3.141 1.00 93.81 114 SER A N 1
ATOM 958 C CA . SER A 1 114 ? -16.747 -3.902 1.950 1.00 93.81 114 SER A CA 1
ATOM 959 C C . SER A 1 114 ? -16.828 -5.387 2.279 1.00 93.81 114 SER A C 1
ATOM 961 O O . SER A 1 114 ? -15.879 -5.956 2.809 1.00 93.81 114 SER A O 1
ATOM 963 N N . ASP A 1 115 ? -17.907 -6.039 1.849 1.00 94.81 115 ASP A N 1
ATOM 964 C CA . ASP A 1 115 ? -18.026 -7.503 1.904 1.00 94.81 115 ASP A CA 1
ATOM 965 C C . ASP A 1 115 ? -17.240 -8.197 0.779 1.00 94.81 115 ASP A C 1
ATOM 967 O O . ASP A 1 115 ? -16.799 -9.338 0.914 1.00 94.81 115 ASP A O 1
ATOM 971 N N . ILE A 1 116 ? -17.078 -7.515 -0.360 1.00 94.25 116 ILE A N 1
ATOM 972 C CA . ILE A 1 116 ? -16.429 -8.040 -1.566 1.00 94.25 116 ILE A CA 1
ATOM 973 C C . ILE A 1 116 ? -15.418 -7.018 -2.077 1.00 94.25 116 ILE A C 1
ATOM 975 O O . ILE A 1 116 ? -15.728 -5.836 -2.221 1.00 94.25 116 ILE A O 1
ATOM 979 N N . LEU A 1 117 ? -14.217 -7.491 -2.414 1.00 90.81 117 LEU A N 1
ATOM 980 C CA . LEU A 1 117 ? -13.148 -6.683 -2.996 1.00 90.81 117 LEU A CA 1
ATOM 981 C C . LEU A 1 117 ? -12.863 -7.141 -4.427 1.00 90.81 117 LEU A C 1
ATOM 983 O O . LEU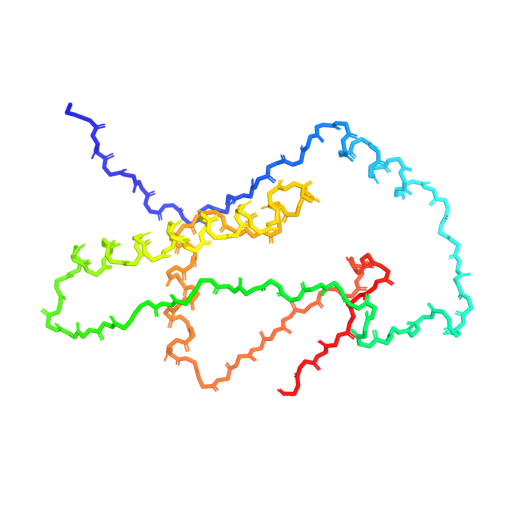 A 1 117 ? -12.556 -8.307 -4.664 1.00 90.81 117 LEU A O 1
ATOM 987 N N . LEU A 1 118 ? -12.931 -6.211 -5.381 1.00 92.50 118 LEU A N 1
ATOM 988 C CA . LEU A 1 118 ? -12.560 -6.452 -6.775 1.00 92.50 118 LEU A CA 1
ATOM 989 C C . LEU A 1 118 ? -11.182 -5.850 -7.063 1.00 92.50 118 LEU A C 1
ATOM 991 O O . LEU A 1 118 ? -11.008 -4.632 -7.025 1.00 92.50 118 LEU A O 1
ATOM 995 N N . LEU A 1 119 ? -10.209 -6.697 -7.401 1.00 85.81 119 LEU A N 1
ATOM 996 C CA . LEU A 1 119 ? -8.869 -6.269 -7.799 1.00 85.81 119 LEU A CA 1
ATOM 997 C C . LEU A 1 119 ? -8.772 -6.171 -9.323 1.00 85.81 119 LEU A C 1
ATOM 999 O O . LEU A 1 119 ? -8.806 -7.176 -10.031 1.00 85.81 119 LEU A O 1
ATOM 1003 N N . VAL A 1 120 ? -8.621 -4.949 -9.833 1.00 87.12 120 VAL A N 1
ATOM 1004 C CA . VAL A 1 120 ? -8.431 -4.696 -11.266 1.00 87.12 120 VAL A CA 1
ATOM 1005 C C . VAL A 1 120 ? -6.935 -4.639 -11.572 1.00 87.12 120 VAL A C 1
ATOM 1007 O O . VAL A 1 120 ? -6.228 -3.761 -11.082 1.00 87.12 120 VAL A O 1
ATOM 1010 N N . MET A 1 121 ? -6.449 -5.572 -12.392 1.00 81.19 121 MET A N 1
ATOM 1011 C CA . MET A 1 121 ? -5.036 -5.674 -12.773 1.00 81.19 121 MET A CA 1
ATOM 1012 C C . MET A 1 121 ? -4.838 -5.413 -14.268 1.00 81.19 121 MET A C 1
ATOM 1014 O O . MET A 1 121 ? -5.570 -5.942 -15.104 1.00 81.19 121 MET A O 1
ATOM 1018 N N . ASP A 1 122 ? -3.807 -4.640 -14.615 1.00 80.19 122 ASP A N 1
ATOM 1019 C CA . ASP A 1 122 ? -3.415 -4.413 -16.008 1.00 80.19 122 ASP A CA 1
ATOM 1020 C C . ASP A 1 122 ? -2.378 -5.452 -16.466 1.00 80.19 122 ASP A C 1
ATOM 1022 O O . ASP A 1 122 ? -1.197 -5.380 -16.115 1.00 80.19 122 ASP A O 1
ATOM 1026 N N . ILE A 1 123 ? -2.813 -6.392 -17.311 1.00 73.69 123 ILE A N 1
ATOM 1027 C CA . ILE A 1 123 ? -1.971 -7.470 -17.855 1.00 73.69 123 ILE A CA 1
ATOM 1028 C C . ILE A 1 123 ? -0.965 -7.009 -18.928 1.00 73.69 123 ILE A C 1
ATOM 1030 O O . ILE A 1 123 ? -0.180 -7.804 -19.449 1.00 73.69 123 ILE A O 1
ATOM 1034 N N . ARG A 1 124 ? -0.968 -5.725 -19.302 1.00 68.62 124 ARG A N 1
ATOM 1035 C CA . ARG A 1 124 ? -0.052 -5.185 -20.321 1.00 68.62 124 ARG A CA 1
ATOM 1036 C C . ARG A 1 124 ? 1.299 -4.798 -19.731 1.00 68.62 124 ARG A C 1
ATOM 1038 O O . ARG A 1 124 ? 2.308 -4.857 -20.428 1.00 68.62 124 ARG A O 1
ATOM 1045 N N . LYS A 1 125 ? 1.331 -4.410 -18.450 1.00 54.75 125 LYS A N 1
ATOM 1046 C CA . LYS A 1 125 ? 2.541 -3.973 -17.731 1.00 54.75 125 LYS A CA 1
ATOM 1047 C C . LYS A 1 125 ? 3.046 -5.025 -16.738 1.00 54.75 125 LYS A C 1
ATOM 1049 O O . LYS A 1 125 ? 3.759 -4.700 -15.790 1.00 54.75 125 LYS A O 1
ATOM 1054 N N . GLY A 1 126 ? 2.736 -6.298 -16.967 1.00 50.03 126 GLY A N 1
ATOM 1055 C CA . GLY A 1 126 ? 3.464 -7.380 -16.321 1.00 50.03 126 GLY A CA 1
ATOM 1056 C C . GLY A 1 126 ? 4.889 -7.386 -16.853 1.00 50.03 126 GLY A C 1
ATOM 1057 O O . GLY A 1 126 ? 5.145 -7.861 -17.958 1.00 50.03 126 GLY A O 1
ATOM 1058 N N . ARG A 1 127 ? 5.848 -6.868 -16.079 1.00 46.31 127 ARG A N 1
ATOM 1059 C CA . ARG A 1 127 ? 7.252 -7.247 -16.264 1.00 46.31 127 ARG A CA 1
ATOM 1060 C C . ARG A 1 127 ? 7.327 -8.761 -16.105 1.00 46.31 127 ARG A C 1
ATOM 1062 O O . ARG A 1 127 ? 7.446 -9.224 -14.985 1.00 46.31 127 ARG A O 1
ATOM 1069 N N . LYS A 1 128 ? 7.209 -9.495 -17.210 1.00 45.75 128 LYS A N 1
ATOM 1070 C CA . LYS A 1 128 ? 7.553 -10.903 -17.461 1.00 45.75 128 LYS A CA 1
ATOM 1071 C C . LYS A 1 128 ? 7.281 -11.992 -16.399 1.00 45.75 128 LYS A C 1
ATOM 1073 O O . LYS A 1 128 ? 7.549 -13.127 -16.759 1.00 45.75 128 LYS A O 1
ATOM 1078 N N . LYS A 1 129 ? 6.803 -11.757 -15.167 1.00 41.41 129 LYS A N 1
ATOM 1079 C CA . LYS A 1 129 ? 6.920 -12.760 -14.091 1.00 41.41 129 LYS A CA 1
ATOM 1080 C C . LYS A 1 129 ? 5.859 -12.859 -12.991 1.00 41.41 129 LYS A C 1
ATOM 1082 O O . LYS A 1 129 ? 6.018 -13.746 -12.166 1.00 41.41 129 LYS A O 1
ATOM 1087 N N . CYS A 1 130 ? 4.757 -12.110 -12.982 1.00 38.75 130 CYS A N 1
ATOM 1088 C CA . CYS A 1 130 ? 3.744 -12.330 -11.935 1.00 38.75 130 CYS A CA 1
ATOM 1089 C C . CYS A 1 130 ? 2.311 -12.212 -12.461 1.00 38.75 130 CYS A C 1
ATOM 1091 O O . CYS A 1 130 ? 1.818 -11.103 -12.639 1.00 38.75 130 CYS A O 1
ATOM 1093 N N . TYR A 1 131 ? 1.631 -13.349 -12.632 1.00 42.44 131 TYR A N 1
ATOM 1094 C CA . TYR A 1 131 ? 0.169 -13.413 -12.624 1.00 42.44 131 TYR A CA 1
ATOM 1095 C C . TYR A 1 131 ? -0.280 -14.592 -11.764 1.00 42.44 131 TYR A C 1
ATOM 1097 O O . TYR A 1 131 ? -0.113 -15.747 -12.144 1.00 42.44 131 TYR A O 1
ATOM 1105 N N . ARG A 1 132 ? -0.901 -14.295 -10.623 1.00 41.72 132 ARG A N 1
ATOM 1106 C CA . ARG A 1 132 ? -1.894 -15.176 -10.009 1.00 41.72 132 ARG A CA 1
ATOM 1107 C C . ARG A 1 132 ? -2.991 -14.311 -9.399 1.00 41.72 132 ARG A C 1
ATOM 1109 O O . ARG A 1 132 ? -2.712 -13.478 -8.545 1.00 41.72 132 ARG A O 1
ATOM 1116 N N . MET A 1 133 ? -4.226 -14.531 -9.851 1.00 31.88 133 MET A N 1
ATOM 1117 C CA . MET A 1 133 ? -5.413 -14.221 -9.059 1.00 31.88 133 MET A CA 1
ATOM 1118 C C . MET A 1 133 ? -5.428 -15.177 -7.864 1.00 31.88 133 MET A C 1
ATOM 1120 O O . MET A 1 133 ? -5.376 -16.397 -8.039 1.00 31.88 133 MET A O 1
ATOM 1124 N N . ILE A 1 134 ? -5.410 -14.610 -6.664 1.00 34.25 134 ILE A N 1
ATOM 1125 C CA . ILE A 1 134 ? -5.642 -15.331 -5.410 1.00 34.25 134 ILE A CA 1
ATOM 1126 C C . ILE A 1 134 ? -7.132 -15.743 -5.402 1.00 34.25 134 ILE A C 1
ATOM 1128 O O . ILE A 1 134 ? -7.944 -14.934 -5.858 1.00 34.25 134 ILE A O 1
ATOM 1132 N N . PRO A 1 135 ? -7.490 -16.977 -4.993 1.00 38.44 135 PRO A N 1
ATOM 1133 C CA . PRO A 1 135 ? -8.886 -17.360 -4.771 1.00 38.44 135 PRO A CA 1
ATOM 1134 C C . PRO A 1 135 ? -9.535 -16.571 -3.630 1.00 38.44 135 PRO A C 1
ATOM 1136 O O . PRO A 1 135 ? -8.804 -16.188 -2.687 1.00 38.44 135 PRO A O 1
#

Foldseek 3Di:
DPPPDPDLDPDFDFDDDDPVVVVVVVVVVPDDDDDDPPVLLDADPVQDDDDLDDQDQDDDDPVADPVRSVVVLVVSRVVSVVVCCVVCVVPSCRRVDTPRSSNVVVVNVCVVPDPDDDDDDDPVPPPSHDDDDDD

Secondary structure (DSSP, 8-state):
--------------PPPPHHHHHHHHHHHTSPP-PPPGGGS---GGGSPP----PPPPP--TTS-HHHHHHHHHHHHHHHHHHHHHHHGGGT-GGGS---HHHHHHHHHHHHH-S-------TTS--SS------

Organism: NCBI:txid101127

InterPro domains:
  IPR043358 Ras GTPase GNL1-like [PTHR45709] (49-125)

pLDDT: mean 79.16, std 17.05, range [31.88, 96.12]